Protein AF-A0A258JFM1-F1 (afdb_monomer_lite)

Radius of gyration: 19.86 Å; chains: 1; bounding box: 38×54×43 Å

Foldseek 3Di:
DVVVVVVVPDPVVVVVLVVDPVNVVVVVVVVVVVLVPCCPDPCNVVVVCQQQPDDPPGGVVVVVVVVVVVVVVVVVVVVVVVVD

Secondary structure (DSSP, 8-state):
--TTGGGGG-THHHHHHHS-HHHHHHHHHHHHHHHHHHHTSTTHHHHHHHHT-EETTEEHHHHHHHHHHHHHHHHHHHHHHHH-

Sequence (84 aa):
MKKTIKQLYKSDLFKDFFENEKSSGLVLIGCTLVSLLLANSIFGPQYLHLWHTKIGTESLEYWINDGLMTIFFLLIGLELEREV

Structure (mmCIF, N/CA/C/O backbone):
data_AF-A0A258JFM1-F1
#
_entry.id   AF-A0A258JFM1-F1
#
loop_
_atom_site.group_PDB
_atom_site.id
_atom_site.type_symbol
_atom_site.label_atom_id
_atom_site.label_alt_id
_atom_site.label_comp_id
_atom_site.label_asym_id
_atom_site.label_entity_id
_atom_site.label_seq_id
_atom_site.pdbx_PDB_ins_code
_atom_site.Cartn_x
_atom_site.Cartn_y
_atom_site.Cartn_z
_atom_site.occupancy
_atom_site.B_iso_or_equiv
_atom_site.auth_seq_id
_atom_site.auth_comp_id
_atom_site.auth_asym_id
_atom_site.auth_atom_id
_atom_site.pdbx_PDB_model_num
ATOM 1 N N . MET A 1 1 ? -21.226 -32.902 25.356 1.00 51.41 1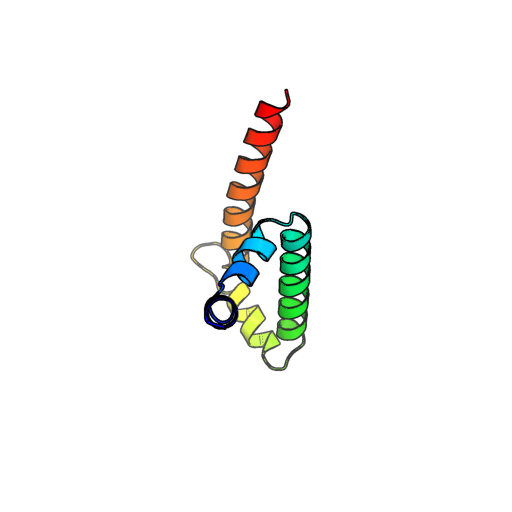 MET A N 1
ATOM 2 C CA . MET A 1 1 ? -20.424 -33.314 24.179 1.00 51.41 1 MET A CA 1
ATOM 3 C C . MET A 1 1 ? -20.718 -32.567 22.870 1.00 51.41 1 MET A C 1
ATOM 5 O O . MET A 1 1 ? -19.814 -32.484 22.061 1.00 51.41 1 MET A O 1
ATOM 9 N N . LYS A 1 2 ? -21.903 -31.973 22.628 1.00 47.41 2 LYS A N 1
ATOM 10 C CA . LYS A 1 2 ? -22.166 -31.217 21.374 1.00 47.41 2 LYS A CA 1
ATOM 11 C C . LYS A 1 2 ? -21.597 -29.782 21.324 1.00 47.41 2 LYS A C 1
ATOM 13 O O . LYS A 1 2 ? -21.476 -29.223 20.242 1.00 47.41 2 LYS A O 1
ATOM 18 N N . LYS A 1 3 ? -21.239 -29.179 22.470 1.00 52.25 3 LYS A N 1
ATOM 19 C CA . LYS A 1 3 ? -20.702 -27.801 22.545 1.00 52.25 3 LYS A CA 1
ATOM 20 C C . LYS A 1 3 ? -19.298 -27.662 21.937 1.00 52.25 3 LYS A C 1
ATOM 22 O O . LYS A 1 3 ? -19.008 -26.631 21.348 1.00 52.25 3 LYS A O 1
ATOM 27 N N . THR A 1 4 ? -18.475 -28.706 22.019 1.00 53.25 4 THR A N 1
ATOM 28 C CA . THR A 1 4 ? -17.067 -28.686 21.588 1.00 53.25 4 THR A CA 1
ATOM 29 C C . THR A 1 4 ? -16.909 -28.663 20.063 1.00 53.25 4 THR A C 1
ATOM 31 O O . THR A 1 4 ? -15.978 -28.065 19.545 1.00 53.25 4 THR A O 1
ATOM 34 N N . ILE A 1 5 ? -17.855 -29.248 19.320 1.00 57.94 5 ILE A N 1
ATOM 35 C CA . ILE A 1 5 ? -17.769 -29.366 17.852 1.00 57.94 5 ILE A CA 1
ATOM 36 C C . ILE A 1 5 ? -18.086 -28.030 17.155 1.00 57.94 5 ILE A C 1
ATOM 38 O O . ILE A 1 5 ? -17.564 -27.749 16.082 1.00 57.94 5 ILE A O 1
ATOM 42 N N . LYS A 1 6 ? -18.885 -27.152 17.778 1.00 52.81 6 LYS A N 1
ATOM 43 C CA . LYS A 1 6 ? -19.272 -25.856 17.189 1.00 52.81 6 LYS A CA 1
ATOM 44 C C . LYS A 1 6 ? -18.133 -24.819 17.186 1.00 52.81 6 LYS A C 1
ATOM 46 O O . LYS A 1 6 ? -18.230 -23.833 16.469 1.00 52.81 6 LYS A O 1
ATOM 51 N N . GLN A 1 7 ? -17.068 -25.044 17.963 1.00 54.47 7 GLN A N 1
ATOM 52 C CA . GLN A 1 7 ? -15.871 -24.189 17.999 1.00 54.47 7 GLN A CA 1
ATOM 53 C C . GLN A 1 7 ? -14.894 -24.451 16.844 1.00 54.47 7 GLN A C 1
ATOM 55 O O . GLN A 1 7 ? -14.089 -23.582 16.536 1.00 54.47 7 GLN A O 1
ATOM 60 N N . LEU A 1 8 ? -14.989 -25.599 16.164 1.00 56.47 8 LEU A N 1
ATOM 61 C CA . LEU A 1 8 ? -14.129 -25.938 15.019 1.00 56.47 8 LEU A CA 1
ATOM 62 C C . LEU A 1 8 ? -14.456 -25.148 13.738 1.00 56.47 8 LEU A C 1
ATOM 64 O O . LEU A 1 8 ? -13.741 -25.261 12.749 1.00 56.47 8 LEU A O 1
ATOM 68 N N . TYR A 1 9 ? -15.519 -24.342 13.758 1.00 55.03 9 TYR A N 1
ATOM 69 C CA . TYR A 1 9 ? -15.944 -23.474 12.661 1.00 55.03 9 TYR A CA 1
ATOM 70 C C . TYR A 1 9 ? -16.188 -22.055 13.187 1.00 55.03 9 TYR A C 1
ATOM 72 O O . TYR A 1 9 ? -17.240 -21.458 12.972 1.00 55.03 9 TYR A O 1
ATOM 80 N N . LYS A 1 10 ? -15.260 -21.522 13.983 1.00 55.12 10 LYS A N 1
ATOM 81 C CA . LYS A 1 10 ? -15.316 -20.117 14.380 1.00 55.12 10 LYS A CA 1
ATOM 82 C C . LYS A 1 10 ? -14.304 -19.354 13.540 1.00 55.12 10 LYS A C 1
ATOM 84 O O . LYS A 1 10 ? -13.100 -19.441 13.751 1.00 55.12 10 LYS A O 1
ATOM 89 N N . SER A 1 11 ? -14.815 -18.575 12.590 1.00 61.69 11 SER A N 1
ATOM 90 C CA . SER A 1 11 ? -14.104 -17.490 11.902 1.00 61.69 11 SER A CA 1
ATOM 91 C C . SER A 1 11 ? -13.736 -16.345 12.864 1.00 61.69 11 SER A C 1
ATOM 93 O O . SER A 1 11 ? -13.730 -15.181 12.471 1.00 61.69 11 SER A O 1
ATOM 95 N N . ASP A 1 12 ? -13.506 -16.657 14.140 1.00 66.69 12 ASP A N 1
ATOM 96 C CA . ASP A 1 12 ? -13.154 -15.696 15.177 1.00 66.69 12 ASP A CA 1
ATOM 97 C C . ASP A 1 12 ? -11.760 -15.160 14.960 1.00 66.69 12 ASP A C 1
ATOM 99 O O . ASP A 1 12 ? -11.521 -14.003 15.235 1.00 66.69 12 ASP A O 1
ATOM 103 N N . LEU A 1 13 ? -10.856 -15.967 14.401 1.00 69.81 13 LEU A N 1
ATOM 104 C CA . LEU A 1 13 ? -9.464 -15.568 14.241 1.00 69.81 13 LEU A CA 1
ATOM 105 C C . LEU A 1 13 ? -9.351 -14.276 13.418 1.00 69.81 13 LEU A C 1
ATOM 107 O O . LEU A 1 13 ? -8.608 -13.381 13.789 1.00 69.81 13 LEU A O 1
ATOM 111 N N . PHE A 1 14 ? -10.155 -14.128 12.359 1.00 69.88 14 PHE A N 1
ATOM 112 C CA . PHE A 1 14 ? -10.216 -12.881 11.592 1.00 69.88 14 PHE A CA 1
ATOM 113 C C . PHE A 1 14 ? -10.936 -11.751 12.339 1.00 69.88 14 PHE A C 1
ATOM 115 O O . PHE A 1 14 ? -10.515 -10.607 12.226 1.00 69.88 14 PHE A O 1
ATOM 122 N N . LYS A 1 15 ? -11.988 -12.038 13.116 1.00 70.06 15 LYS A N 1
ATOM 123 C CA . LYS A 1 15 ? -12.683 -11.010 13.911 1.00 70.06 15 LYS A CA 1
ATOM 124 C C . LYS A 1 15 ? -11.802 -10.471 15.036 1.00 70.06 15 LYS A C 1
ATOM 126 O O . LYS A 1 15 ? -11.580 -9.270 15.095 1.00 70.06 15 LYS A O 1
ATOM 131 N N . ASP A 1 16 ? -11.228 -11.359 15.833 1.00 71.69 16 ASP A N 1
ATOM 132 C CA . ASP A 1 16 ? -10.327 -11.049 16.942 1.00 71.69 16 ASP A CA 1
ATOM 133 C C . ASP A 1 16 ? -9.050 -10.346 16.440 1.00 71.69 16 ASP A C 1
ATOM 135 O O . ASP A 1 16 ? -8.474 -9.506 17.131 1.00 71.69 16 ASP A O 1
ATOM 139 N N . PHE A 1 17 ? -8.609 -10.656 15.213 1.00 69.12 17 PHE A N 1
ATOM 140 C CA . PHE A 1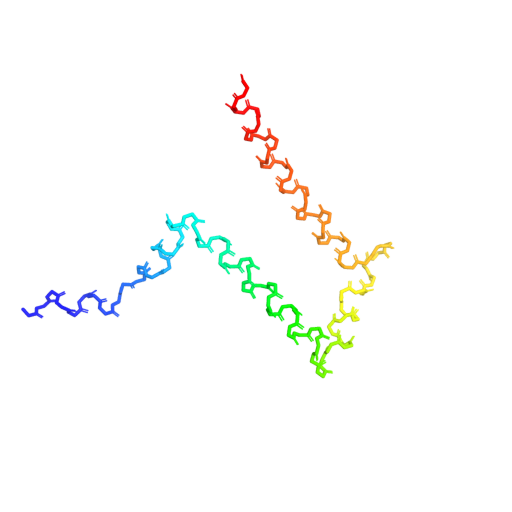 17 ? -7.497 -9.965 14.560 1.00 69.12 17 PHE A CA 1
ATOM 141 C C . PHE A 1 17 ? -7.863 -8.539 14.135 1.00 69.12 17 PHE A C 1
ATOM 143 O O . PHE A 1 17 ? -7.034 -7.651 14.280 1.00 69.12 17 PHE A O 1
ATOM 150 N N . PHE A 1 18 ? -9.075 -8.283 13.636 1.00 70.75 18 PHE A N 1
ATOM 151 C CA . PHE A 1 18 ? -9.512 -6.926 13.275 1.00 70.75 18 PHE A CA 1
ATOM 152 C C . PHE A 1 18 ? -9.924 -6.075 14.486 1.00 70.75 18 PHE A C 1
ATOM 154 O O . PHE A 1 18 ? -9.816 -4.855 14.426 1.00 70.75 18 PHE A O 1
ATOM 161 N N . GLU A 1 19 ? -10.352 -6.692 15.590 1.00 72.38 19 GLU A N 1
ATOM 162 C CA . GLU A 1 19 ? -10.709 -5.993 16.836 1.00 72.38 19 GLU A CA 1
ATOM 163 C C . GLU A 1 19 ? -9.490 -5.468 17.614 1.00 72.38 19 GLU A C 1
ATOM 165 O O . GLU A 1 19 ? -9.640 -4.680 18.546 1.00 72.38 19 GLU A O 1
ATOM 170 N N . ASN A 1 20 ? -8.273 -5.871 17.243 1.00 76.75 20 ASN A N 1
ATOM 171 C CA . ASN A 1 20 ? -7.059 -5.473 17.943 1.00 76.75 20 ASN A CA 1
ATOM 172 C C . ASN A 1 20 ? -6.313 -4.361 17.192 1.00 76.75 20 ASN A C 1
ATOM 174 O O . ASN A 1 20 ? -5.777 -4.593 16.111 1.00 76.75 20 ASN A O 1
ATOM 178 N N . GLU A 1 21 ? -6.179 -3.177 17.794 1.00 74.88 21 GLU A N 1
ATOM 179 C CA . GLU A 1 21 ? -5.464 -2.031 17.200 1.00 74.88 21 GLU A CA 1
ATOM 180 C C . GLU A 1 21 ? -4.024 -2.376 16.768 1.00 74.88 21 GLU A C 1
ATOM 182 O O . GLU A 1 21 ? -3.547 -1.912 15.729 1.00 74.88 21 GLU A O 1
ATOM 187 N N . LYS A 1 22 ? -3.347 -3.275 17.502 1.00 80.94 22 LYS A N 1
ATOM 188 C CA . LYS A 1 22 ? -1.971 -3.729 17.203 1.00 80.94 22 LYS A CA 1
AT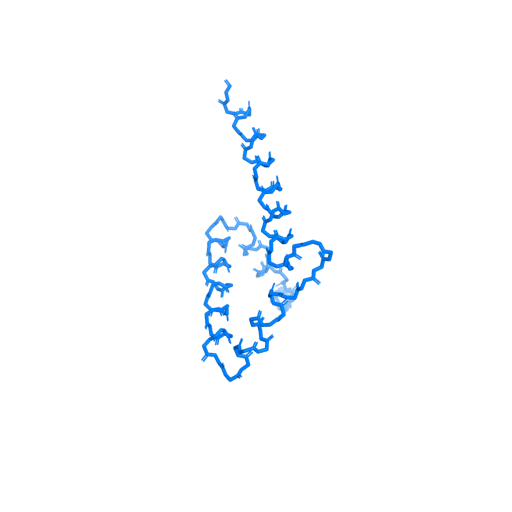OM 189 C C . LYS A 1 22 ? -1.859 -4.548 15.916 1.00 80.94 22 LYS A C 1
ATOM 191 O O . LYS A 1 22 ? -0.768 -4.699 15.368 1.00 80.94 22 LYS A O 1
ATOM 196 N N . SER A 1 23 ? -2.973 -5.095 15.449 1.00 85.69 23 SER A N 1
ATOM 197 C CA . SER A 1 23 ? -3.044 -5.919 14.250 1.00 85.69 23 SER A CA 1
ATOM 198 C C . SER A 1 23 ? -2.688 -5.138 12.987 1.00 85.69 23 SER A C 1
ATOM 200 O O . SER A 1 23 ? -1.908 -5.613 12.163 1.00 85.69 23 SER A O 1
ATOM 202 N N . SER A 1 24 ? -3.164 -3.893 12.889 1.00 86.56 24 SER A N 1
ATOM 203 C CA . SER A 1 24 ? -2.873 -2.998 11.763 1.00 86.56 24 SER A CA 1
ATOM 204 C C . SER A 1 24 ? -1.363 -2.790 11.562 1.00 86.56 24 SER A C 1
ATOM 206 O O . SER A 1 24 ? -0.853 -2.925 10.448 1.00 86.56 24 SER A O 1
ATOM 208 N N . GLY A 1 25 ? -0.622 -2.569 12.653 1.00 89.94 25 GLY A N 1
ATOM 209 C CA . GLY A 1 25 ? 0.834 -2.424 12.632 1.00 89.94 25 GLY A CA 1
ATOM 210 C C . GLY A 1 25 ? 1.562 -3.707 12.219 1.00 89.94 25 GLY A C 1
ATOM 211 O O . GLY A 1 25 ? 2.524 -3.648 11.453 1.00 89.94 25 GLY A O 1
ATOM 212 N N . LEU A 1 26 ? 1.085 -4.877 12.661 1.00 91.06 26 LEU A N 1
ATOM 213 C CA . LEU A 1 26 ? 1.652 -6.166 12.247 1.00 91.06 26 LEU A CA 1
ATOM 214 C C . LEU A 1 26 ? 1.442 -6.437 10.755 1.00 91.06 26 LEU A C 1
ATOM 216 O O . LEU A 1 26 ? 2.367 -6.909 10.093 1.00 91.06 26 LEU A O 1
ATOM 220 N N . VAL A 1 27 ? 0.265 -6.107 10.215 1.00 91.75 27 VAL A N 1
ATOM 221 C CA . VAL A 1 27 ? -0.003 -6.204 8.772 1.00 91.75 27 VAL A CA 1
ATOM 222 C C . VAL A 1 27 ? 0.963 -5.312 7.993 1.00 91.75 27 VAL A C 1
ATOM 224 O O . VAL A 1 27 ? 1.550 -5.765 7.013 1.00 91.75 27 VAL A O 1
ATOM 227 N N . LEU A 1 28 ? 1.194 -4.080 8.452 1.00 93.12 28 LEU A N 1
ATOM 228 C CA . LEU A 1 28 ? 2.084 -3.129 7.783 1.00 93.12 28 LEU A CA 1
ATOM 229 C C . LEU A 1 28 ? 3.542 -3.615 7.760 1.00 93.12 28 LEU A C 1
ATOM 231 O O . LEU A 1 28 ? 4.200 -3.582 6.714 1.00 93.12 28 LEU A O 1
ATOM 235 N N . ILE A 1 29 ? 4.028 -4.149 8.883 1.00 95.06 29 ILE A N 1
ATOM 236 C CA . ILE A 1 29 ? 5.350 -4.789 8.962 1.00 95.06 29 ILE A CA 1
ATOM 237 C C . ILE A 1 29 ? 5.413 -6.003 8.027 1.00 95.06 29 ILE A C 1
ATOM 239 O O . ILE A 1 29 ? 6.375 -6.144 7.272 1.00 95.06 29 ILE A O 1
ATOM 243 N N . GLY A 1 30 ? 4.382 -6.852 8.028 1.00 96.69 30 GLY A N 1
ATOM 244 C CA . GLY A 1 30 ? 4.289 -8.017 7.146 1.00 96.69 30 GLY A CA 1
ATOM 245 C C . GLY A 1 30 ? 4.375 -7.642 5.665 1.00 96.69 30 GLY A C 1
ATOM 246 O O . GLY A 1 30 ? 5.205 -8.192 4.943 1.00 96.69 30 GLY A O 1
ATOM 247 N N . CYS A 1 31 ? 3.593 -6.653 5.225 1.00 95.62 31 CYS A N 1
ATOM 248 C CA . CYS A 1 31 ? 3.644 -6.123 3.860 1.00 95.62 31 CYS A CA 1
ATOM 249 C C . CYS A 1 31 ? 5.035 -5.582 3.503 1.00 95.62 31 CYS A C 1
ATOM 251 O O . CYS A 1 31 ? 5.539 -5.846 2.411 1.00 95.62 31 CYS A O 1
ATOM 253 N N . THR A 1 32 ? 5.683 -4.875 4.433 1.00 96.06 32 THR A N 1
ATOM 254 C CA . THR A 1 32 ? 7.034 -4.327 4.232 1.00 96.06 32 THR A CA 1
ATOM 255 C C . THR A 1 32 ? 8.064 -5.438 4.037 1.00 96.06 32 THR A C 1
ATOM 257 O O . THR A 1 32 ? 8.860 -5.387 3.099 1.00 96.06 32 THR A O 1
ATOM 260 N N . LEU A 1 33 ? 8.024 -6.475 4.877 1.00 97.56 33 LEU A N 1
ATOM 261 C CA . LEU A 1 33 ? 8.912 -7.632 4.755 1.00 97.56 33 LEU A CA 1
ATOM 262 C C . LEU A 1 33 ? 8.697 -8.366 3.430 1.00 97.56 33 LEU A C 1
ATOM 264 O O . LEU A 1 33 ? 9.669 -8.682 2.749 1.00 97.56 33 LEU A O 1
ATOM 268 N N . VAL A 1 34 ? 7.442 -8.593 3.032 1.00 95.75 34 VAL A N 1
ATOM 269 C CA . VAL A 1 34 ? 7.118 -9.215 1.738 1.00 95.75 34 VAL A CA 1
ATOM 270 C C . VAL A 1 34 ? 7.657 -8.375 0.579 1.00 95.75 34 VAL A C 1
ATOM 272 O O . VAL A 1 34 ? 8.293 -8.925 -0.318 1.00 95.75 34 VAL A O 1
ATOM 275 N N . SER A 1 35 ? 7.473 -7.053 0.615 1.00 94.00 35 SER A N 1
ATOM 276 C CA . SER A 1 35 ? 7.990 -6.143 -0.415 1.00 94.00 35 SER A CA 1
ATOM 277 C C . SER A 1 35 ? 9.519 -6.203 -0.516 1.00 94.00 35 SER A C 1
ATOM 279 O O . SER A 1 35 ? 10.061 -6.356 -1.611 1.00 94.00 35 SER A O 1
ATOM 281 N N . LEU A 1 36 ? 10.226 -6.180 0.622 1.00 94.69 36 LEU A N 1
ATOM 282 C CA . LEU A 1 36 ? 11.687 -6.305 0.661 1.00 94.69 36 LEU A CA 1
ATOM 283 C C . LEU A 1 36 ? 12.167 -7.654 0.123 1.00 94.69 36 LEU A C 1
ATOM 285 O O . LEU A 1 36 ? 13.129 -7.693 -0.646 1.00 94.69 36 LEU A O 1
ATOM 289 N N . LEU A 1 37 ? 11.505 -8.751 0.497 1.00 95.50 37 LEU A N 1
ATOM 290 C CA . LEU A 1 37 ? 11.843 -10.083 -0.004 1.00 95.50 37 LEU A CA 1
ATOM 291 C C . LEU A 1 37 ? 11.654 -10.168 -1.520 1.00 95.50 37 LEU A C 1
ATOM 293 O O . LEU A 1 37 ? 12.539 -10.672 -2.205 1.00 95.50 37 LEU A O 1
ATOM 297 N N . LEU A 1 38 ? 10.548 -9.641 -2.052 1.00 93.06 38 LEU A N 1
ATOM 298 C CA . LEU A 1 38 ? 10.289 -9.618 -3.493 1.00 93.06 38 LEU A CA 1
ATOM 299 C C . LEU A 1 38 ? 11.321 -8.768 -4.240 1.00 93.06 38 LEU A C 1
ATOM 301 O O . LEU A 1 38 ? 11.876 -9.238 -5.235 1.00 93.06 38 LEU A O 1
ATOM 305 N N . ALA A 1 39 ? 11.640 -7.575 -3.733 1.00 91.88 39 ALA A N 1
ATOM 306 C CA . ALA A 1 39 ? 12.613 -6.671 -4.344 1.00 91.88 39 ALA A CA 1
ATOM 307 C C . ALA A 1 39 ? 14.042 -7.246 -4.374 1.00 91.88 39 ALA A C 1
ATOM 309 O O . ALA A 1 39 ? 14.765 -7.027 -5.343 1.00 91.88 39 ALA A O 1
ATOM 310 N N . ASN A 1 40 ? 14.437 -8.012 -3.351 1.00 94.12 40 ASN A N 1
ATOM 311 C CA . ASN A 1 40 ? 15.755 -8.658 -3.272 1.00 94.12 40 ASN A CA 1
ATOM 312 C C . ASN A 1 40 ? 15.786 -10.071 -3.889 1.00 94.12 40 ASN A C 1
ATOM 314 O O . ASN A 1 40 ? 16.811 -10.751 -3.831 1.00 94.12 40 ASN A O 1
ATOM 318 N N . SER A 1 41 ? 14.674 -10.542 -4.459 1.00 91.44 41 SER A N 1
ATOM 319 C CA . SER A 1 41 ? 14.586 -11.868 -5.077 1.00 91.44 41 SER A CA 1
ATOM 320 C C . SER A 1 41 ? 14.994 -11.862 -6.556 1.00 91.44 41 SER A C 1
ATOM 322 O O . SER A 1 41 ? 15.179 -10.818 -7.177 1.00 91.44 41 SER A O 1
ATOM 324 N N . ILE A 1 42 ? 15.048 -13.056 -7.157 1.00 89.25 42 ILE A N 1
ATOM 325 C CA . ILE A 1 42 ? 15.275 -13.259 -8.600 1.00 89.25 42 ILE A CA 1
ATOM 326 C C . ILE A 1 42 ? 14.213 -12.536 -9.454 1.00 89.25 42 ILE A C 1
ATOM 328 O O . ILE A 1 42 ? 14.504 -12.134 -10.577 1.00 89.25 42 ILE A O 1
ATOM 332 N N . PHE A 1 43 ? 13.005 -12.333 -8.917 1.00 90.00 43 PHE A N 1
ATOM 333 C CA . PHE A 1 43 ? 11.915 -11.603 -9.576 1.00 90.00 43 PHE A CA 1
ATOM 334 C C . PHE A 1 43 ? 11.939 -10.089 -9.311 1.00 90.00 43 PHE A C 1
ATOM 336 O O . PHE A 1 43 ? 11.058 -9.374 -9.788 1.00 90.00 43 PHE A O 1
ATOM 343 N N . GLY A 1 44 ? 12.927 -9.587 -8.563 1.00 90.81 44 GLY A N 1
ATOM 344 C CA . GLY A 1 44 ? 13.078 -8.169 -8.229 1.00 90.81 44 GLY A CA 1
ATOM 345 C C . GLY A 1 44 ? 13.054 -7.235 -9.447 1.00 90.81 44 GLY A C 1
ATOM 346 O O . GLY A 1 44 ? 12.296 -6.266 -9.426 1.00 90.81 44 GLY A O 1
ATOM 347 N N . PRO A 1 45 ? 13.785 -7.520 -10.545 1.00 89.38 45 PRO A N 1
ATOM 348 C CA . PRO A 1 45 ? 13.761 -6.679 -11.744 1.00 89.38 45 PRO A CA 1
ATOM 349 C C . PRO A 1 45 ? 12.370 -6.577 -12.384 1.00 89.38 45 PRO A C 1
ATOM 351 O O . PRO A 1 45 ? 11.947 -5.493 -12.776 1.00 89.38 45 PRO A O 1
ATOM 354 N N . GLN A 1 46 ? 11.635 -7.689 -12.462 1.00 90.50 46 GLN A N 1
ATOM 355 C CA . GLN A 1 46 ? 10.273 -7.728 -12.997 1.00 90.50 46 GLN A CA 1
ATOM 356 C C . GLN A 1 46 ? 9.289 -7.008 -12.070 1.00 90.50 46 GLN A C 1
ATOM 358 O O . GLN A 1 46 ? 8.411 -6.291 -12.546 1.00 90.50 46 GLN A O 1
ATOM 363 N N . TYR A 1 47 ? 9.455 -7.169 -10.755 1.00 91.31 47 TYR A N 1
ATOM 364 C CA . TYR A 1 47 ? 8.670 -6.465 -9.744 1.00 91.31 47 TYR A CA 1
ATOM 365 C C . TYR A 1 47 ? 8.864 -4.947 -9.849 1.00 91.31 47 TYR A C 1
ATOM 367 O O . TYR A 1 47 ? 7.886 -4.214 -9.959 1.00 91.31 47 TYR A O 1
ATOM 375 N N . LEU A 1 48 ? 10.110 -4.468 -9.914 1.00 89.75 48 LEU A N 1
ATOM 376 C CA . LEU A 1 48 ? 10.418 -3.044 -10.086 1.00 89.75 48 LEU A CA 1
ATOM 377 C C . LEU A 1 48 ? 9.916 -2.501 -11.428 1.00 89.75 48 LEU A C 1
ATOM 379 O O . LEU A 1 48 ? 9.356 -1.410 -11.480 1.00 89.75 48 LEU A O 1
ATOM 383 N N . HIS A 1 49 ? 10.051 -3.270 -12.511 1.00 90.88 49 HIS A N 1
ATOM 384 C CA . HIS A 1 49 ? 9.514 -2.872 -13.812 1.00 90.88 49 HIS A CA 1
ATOM 385 C C . HIS A 1 49 ? 7.988 -2.694 -13.774 1.00 90.88 49 HIS A C 1
ATOM 387 O O . HIS A 1 49 ? 7.467 -1.767 -14.392 1.00 90.88 49 HIS A O 1
ATOM 393 N N . LEU A 1 50 ? 7.265 -3.536 -13.027 1.00 91.00 50 LEU A N 1
ATOM 394 C CA . LEU A 1 50 ? 5.822 -3.387 -12.828 1.00 91.00 50 LEU A CA 1
ATOM 395 C C . LEU A 1 50 ? 5.482 -2.075 -12.101 1.00 91.00 50 LEU A C 1
ATOM 397 O O . LEU A 1 50 ? 4.597 -1.352 -12.550 1.00 91.00 50 LEU A O 1
ATOM 401 N N . TRP A 1 51 ? 6.209 -1.723 -11.037 1.00 91.19 51 TRP A N 1
ATOM 402 C CA . TRP A 1 51 ? 5.995 -0.465 -10.301 1.00 91.19 51 TRP A CA 1
ATOM 403 C C . TRP A 1 51 ? 6.327 0.785 -11.122 1.00 91.19 51 TRP A C 1
ATOM 405 O O . TRP A 1 51 ? 5.581 1.766 -11.090 1.00 91.19 51 TRP A O 1
ATOM 415 N N . HIS A 1 52 ? 7.390 0.727 -11.924 1.00 92.44 5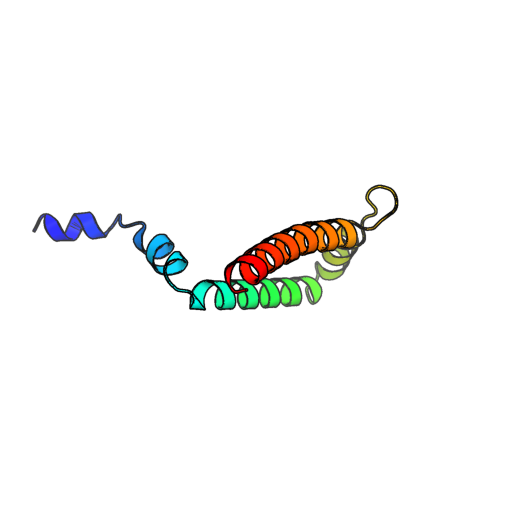2 HIS A N 1
ATOM 416 C CA . HIS A 1 52 ? 7.784 1.807 -12.832 1.00 92.44 52 HIS A CA 1
ATOM 417 C C . HIS A 1 52 ? 7.049 1.777 -14.181 1.00 92.44 52 HIS A C 1
ATOM 419 O O . HIS A 1 52 ? 7.335 2.596 -15.060 1.00 92.44 52 HIS A O 1
ATOM 425 N N . THR A 1 53 ? 6.099 0.855 -14.375 1.00 91.69 53 THR A N 1
ATOM 426 C CA . THR A 1 53 ? 5.286 0.823 -15.592 1.00 91.69 53 THR A CA 1
ATOM 427 C C . THR A 1 53 ? 4.495 2.123 -15.682 1.00 91.69 53 THR A C 1
ATOM 429 O O . THR A 1 53 ? 3.777 2.497 -14.755 1.00 91.69 53 THR A O 1
ATOM 432 N N . LYS A 1 54 ? 4.644 2.836 -16.800 1.00 90.56 54 LYS A N 1
ATOM 433 C CA . LYS A 1 54 ? 3.965 4.114 -17.016 1.00 90.56 54 LYS A CA 1
ATOM 434 C C . LYS A 1 54 ? 2.496 3.888 -17.349 1.00 90.56 54 LYS A C 1
ATOM 436 O O . LYS A 1 54 ? 2.180 3.160 -18.290 1.00 90.56 54 LYS A O 1
ATOM 441 N N . ILE A 1 55 ? 1.617 4.556 -16.610 1.00 87.19 55 ILE A N 1
ATOM 442 C CA . ILE A 1 55 ? 0.183 4.631 -16.888 1.00 87.19 55 ILE A CA 1
ATOM 443 C C . ILE A 1 55 ? -0.145 6.104 -17.144 1.00 87.19 55 ILE A C 1
ATOM 445 O O . ILE A 1 55 ? -0.252 6.915 -16.226 1.00 87.19 55 ILE A O 1
ATOM 449 N N . GLY A 1 56 ? -0.284 6.460 -18.423 1.00 85.94 56 GLY A N 1
ATOM 450 C CA . GLY A 1 56 ? -0.451 7.853 -18.837 1.00 85.94 56 GLY A CA 1
ATOM 451 C C . GLY A 1 56 ? 0.855 8.640 -18.701 1.00 85.94 56 GLY A C 1
ATOM 452 O O . GLY A 1 56 ? 1.854 8.283 -19.327 1.00 85.94 56 GLY A O 1
ATOM 453 N N . THR A 1 57 ? 0.836 9.722 -17.919 1.00 85.44 57 THR A N 1
ATOM 454 C CA . THR A 1 57 ? 1.998 10.604 -17.704 1.00 85.44 57 THR A CA 1
ATOM 455 C C . THR A 1 57 ? 2.941 10.105 -16.612 1.00 85.44 57 THR A C 1
ATOM 457 O O . THR A 1 57 ? 4.149 10.293 -16.735 1.00 85.44 57 THR A O 1
ATOM 460 N N . GLU A 1 58 ? 2.411 9.416 -15.599 1.00 90.44 58 GLU A N 1
ATOM 461 C CA . GLU A 1 58 ? 3.146 9.013 -14.396 1.00 90.44 58 GLU A CA 1
ATOM 462 C C . GLU A 1 58 ? 3.297 7.488 -14.272 1.00 90.44 58 GLU A C 1
ATOM 464 O O . GLU A 1 58 ? 2.657 6.706 -14.985 1.00 90.44 58 GLU A O 1
ATOM 469 N N . SER A 1 59 ? 4.182 7.045 -13.377 1.00 92.56 59 SER A N 1
ATOM 470 C CA . SER A 1 59 ? 4.366 5.626 -13.057 1.00 92.56 59 SER A CA 1
ATOM 471 C C . SER A 1 59 ? 3.216 5.074 -12.209 1.00 92.56 59 SER A C 1
ATOM 473 O O . SER A 1 59 ? 2.528 5.799 -11.487 1.00 92.56 59 SER A O 1
ATOM 475 N N . LEU A 1 60 ? 3.001 3.761 -12.290 1.00 92.69 60 LEU A N 1
ATOM 476 C CA . LEU A 1 60 ? 1.999 3.042 -11.501 1.00 92.69 60 LEU A CA 1
ATOM 477 C C . LEU A 1 60 ? 2.197 3.266 -9.993 1.00 92.69 60 LEU A C 1
ATOM 479 O O . LEU A 1 60 ? 1.225 3.489 -9.273 1.00 92.69 60 LEU A O 1
ATOM 483 N N . GLU A 1 61 ? 3.446 3.268 -9.521 1.00 93.38 61 GLU A N 1
ATOM 484 C CA . GLU A 1 61 ? 3.783 3.604 -8.130 1.00 93.38 61 GLU A CA 1
ATOM 485 C C . GLU A 1 61 ? 3.306 5.007 -7.721 1.00 93.38 61 GLU A C 1
ATOM 487 O O . GLU A 1 61 ? 2.829 5.180 -6.601 1.00 93.38 61 GLU A O 1
ATOM 492 N N . TYR A 1 62 ? 3.392 5.997 -8.617 1.00 93.62 62 TYR A N 1
ATOM 493 C CA . TYR A 1 62 ? 2.994 7.371 -8.325 1.00 93.62 62 TYR A CA 1
ATOM 494 C C . TYR A 1 62 ? 1.481 7.460 -8.147 1.00 93.62 62 TYR A C 1
ATOM 496 O O . TYR A 1 62 ? 1.012 7.973 -7.136 1.00 93.62 62 TYR A O 1
ATOM 504 N N . TRP A 1 63 ? 0.722 6.873 -9.075 1.00 94.44 63 TRP A N 1
ATOM 505 C CA . TRP A 1 63 ? -0.738 6.810 -8.993 1.00 94.44 63 TRP A CA 1
ATOM 506 C C . TRP A 1 63 ? -1.230 6.135 -7.713 1.00 94.44 63 TRP A C 1
ATOM 508 O O . TRP A 1 63 ? -2.166 6.616 -7.075 1.00 94.44 63 TRP A O 1
ATOM 518 N N . ILE A 1 64 ? -0.606 5.017 -7.333 1.00 94.12 64 ILE A N 1
ATOM 519 C CA . ILE A 1 64 ? -0.984 4.292 -6.118 1.00 94.12 64 ILE A CA 1
ATOM 520 C C . ILE A 1 64 ? -0.640 5.113 -4.876 1.00 94.12 64 ILE A C 1
ATOM 522 O O . ILE A 1 64 ? -1.482 5.229 -3.987 1.00 94.12 64 ILE A O 1
ATOM 526 N N . ASN A 1 65 ? 0.556 5.704 -4.815 1.00 94.62 65 ASN A N 1
ATOM 527 C CA . ASN A 1 65 ? 0.956 6.528 -3.677 1.00 94.62 65 ASN A CA 1
ATOM 528 C C . ASN A 1 65 ? 0.056 7.754 -3.522 1.00 94.62 65 ASN A C 1
ATOM 530 O O . ASN A 1 65 ? -0.422 8.006 -2.421 1.00 94.62 65 ASN A O 1
ATOM 534 N N . ASP A 1 66 ? -0.225 8.476 -4.603 1.00 94.50 66 ASP A N 1
ATOM 535 C CA . ASP A 1 66 ? -1.075 9.667 -4.564 1.00 94.50 66 ASP A CA 1
ATOM 536 C C . ASP A 1 66 ? -2.523 9.321 -4.174 1.00 94.50 66 ASP A C 1
ATOM 538 O O . ASP A 1 66 ? -3.113 9.943 -3.286 1.00 94.50 66 ASP A O 1
ATOM 542 N N . GLY A 1 67 ? -3.073 8.244 -4.745 1.00 94.81 67 GLY A N 1
ATOM 543 C CA . GLY A 1 67 ? -4.414 7.766 -4.412 1.00 94.81 67 GLY A CA 1
ATOM 544 C C . GLY A 1 67 ? -4.547 7.303 -2.957 1.00 94.81 67 GLY A C 1
ATOM 545 O O . GLY A 1 67 ? -5.487 7.698 -2.262 1.00 94.81 67 GLY A O 1
ATOM 546 N N . LEU A 1 68 ? -3.602 6.493 -2.465 1.00 95.88 68 LEU A N 1
ATOM 547 C CA . LEU A 1 68 ? -3.611 6.024 -1.075 1.00 95.88 68 LEU A CA 1
ATOM 548 C C . LEU A 1 68 ? -3.386 7.174 -0.087 1.00 95.88 68 LEU A C 1
ATOM 550 O O . LEU A 1 68 ? -4.078 7.239 0.930 1.00 95.88 68 LEU A O 1
ATOM 554 N N . MET A 1 69 ? -2.475 8.101 -0.395 1.00 95.81 69 MET A N 1
ATOM 555 C CA . MET A 1 69 ? -2.226 9.279 0.440 1.00 95.81 69 MET A CA 1
ATOM 556 C C . MET A 1 69 ? -3.432 10.216 0.477 1.00 95.81 69 MET A C 1
ATOM 558 O O . MET A 1 69 ? -3.744 10.743 1.541 1.00 95.81 69 MET A O 1
ATOM 562 N N . THR A 1 70 ? -4.159 10.370 -0.631 1.00 97.31 70 THR A N 1
ATOM 563 C CA . THR A 1 70 ? -5.409 11.145 -0.666 1.00 97.31 70 THR A CA 1
ATOM 564 C C . THR A 1 70 ? -6.433 10.595 0.328 1.00 97.31 70 THR A C 1
ATOM 566 O O . THR A 1 70 ? -7.009 11.350 1.111 1.00 97.31 70 THR A O 1
ATOM 569 N N . ILE A 1 71 ? -6.632 9.273 0.354 1.00 97.44 71 ILE A N 1
ATOM 570 C CA . ILE A 1 71 ? -7.553 8.626 1.304 1.00 97.44 71 ILE A CA 1
ATOM 571 C C . ILE A 1 71 ? -7.037 8.765 2.744 1.00 97.44 71 ILE A C 1
ATOM 573 O O . ILE A 1 71 ? -7.810 9.077 3.649 1.00 97.44 71 ILE A O 1
ATOM 577 N N . PHE A 1 72 ? -5.737 8.559 2.961 1.00 95.69 72 PHE A N 1
ATOM 578 C CA . PHE A 1 72 ? -5.102 8.687 4.274 1.00 95.69 72 PHE A CA 1
ATOM 579 C C . PHE A 1 72 ? -5.266 10.095 4.860 1.00 95.69 72 PHE A C 1
ATOM 581 O O . PHE A 1 72 ? -5.715 10.242 5.997 1.00 95.69 72 PHE A O 1
ATOM 588 N N . PHE A 1 73 ? -4.971 11.134 4.075 1.00 96.75 73 PHE A N 1
ATOM 589 C CA . PHE A 1 73 ? -5.121 12.521 4.509 1.00 96.75 73 PHE A CA 1
ATOM 590 C C . PHE A 1 73 ? -6.576 12.937 4.686 1.00 96.75 73 PHE A C 1
ATOM 592 O O . PHE A 1 73 ? -6.854 13.723 5.586 1.00 96.75 73 PHE A O 1
ATOM 599 N N . LEU A 1 74 ? -7.508 12.405 3.890 1.00 97.62 74 LEU A N 1
ATOM 600 C CA . LEU A 1 74 ? -8.935 12.627 4.115 1.00 97.62 74 LEU A CA 1
ATOM 601 C C . LEU A 1 74 ? -9.360 12.107 5.495 1.00 97.62 74 LEU A C 1
ATOM 603 O O . LEU A 1 74 ? -9.993 12.836 6.252 1.00 97.62 74 LEU A O 1
ATOM 607 N N . LEU A 1 75 ? -8.986 10.869 5.836 1.00 96.44 75 LEU A N 1
ATOM 608 C CA . LEU A 1 75 ? -9.317 10.273 7.134 1.00 96.44 75 LEU A CA 1
ATOM 609 C C . LEU A 1 75 ? -8.683 11.045 8.293 1.00 96.44 75 LEU A C 1
ATOM 611 O O . LEU A 1 75 ? -9.368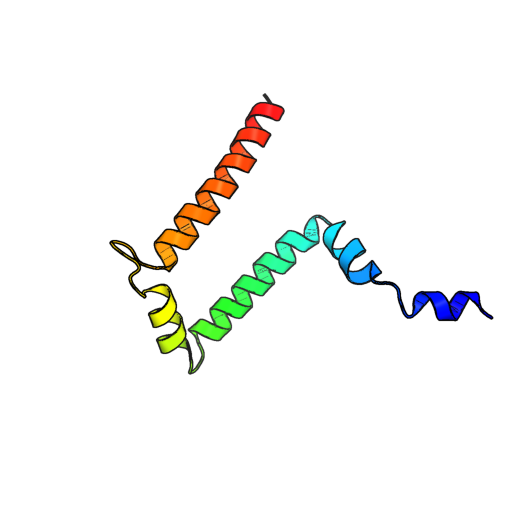 11.344 9.266 1.00 96.44 75 LEU A O 1
ATOM 615 N N . ILE A 1 76 ? -7.405 11.412 8.172 1.00 96.19 76 ILE A N 1
ATOM 616 C CA . ILE A 1 76 ? -6.722 12.222 9.189 1.00 96.19 76 ILE A CA 1
ATOM 617 C C . ILE A 1 76 ? -7.353 13.606 9.310 1.00 96.19 76 ILE A C 1
ATOM 619 O O . ILE A 1 76 ? -7.522 14.090 10.420 1.00 96.19 76 ILE A O 1
ATOM 623 N N . GLY A 1 77 ? -7.718 14.246 8.200 1.00 96.94 77 GLY A N 1
ATOM 624 C CA . GLY A 1 77 ? -8.361 15.558 8.214 1.00 96.94 77 GLY A CA 1
ATOM 625 C C . GLY A 1 77 ? -9.695 15.539 8.959 1.00 96.94 77 GLY A C 1
ATOM 626 O O . GLY A 1 77 ? -9.930 16.404 9.796 1.00 96.94 77 GLY A O 1
ATOM 627 N N . LEU A 1 78 ? -10.524 14.521 8.710 1.00 97.31 78 LEU A N 1
ATOM 628 C CA . LEU A 1 78 ? -11.789 14.323 9.426 1.00 97.31 78 LEU A CA 1
ATOM 629 C C . LEU A 1 78 ? -11.573 14.017 10.913 1.00 97.31 78 LEU A C 1
ATOM 631 O O . LEU A 1 78 ? -12.333 14.487 11.754 1.00 97.31 78 LEU A O 1
ATOM 635 N N . GLU A 1 79 ? -10.541 13.241 11.244 1.00 96.06 79 GLU A N 1
ATOM 636 C CA . GLU A 1 79 ? -10.185 12.936 12.631 1.00 96.06 79 GLU A CA 1
ATOM 637 C C . GLU A 1 79 ? -9.706 14.190 13.381 1.00 96.06 79 GLU A C 1
ATOM 639 O O . GLU A 1 79 ? -10.141 14.441 14.500 1.00 96.06 79 GLU A O 1
ATOM 644 N N . LEU A 1 80 ? -8.889 15.027 12.733 1.00 96.25 80 LEU A N 1
ATOM 645 C CA . LEU A 1 80 ? -8.443 16.307 13.284 1.00 96.25 80 LEU A CA 1
ATOM 646 C C . LEU A 1 80 ? -9.606 17.286 13.480 1.00 96.25 80 LEU A C 1
ATOM 648 O O . LEU A 1 80 ? -9.664 17.945 14.511 1.00 96.25 80 LEU A O 1
ATOM 652 N N . GLU A 1 81 ? -10.540 17.381 12.527 1.0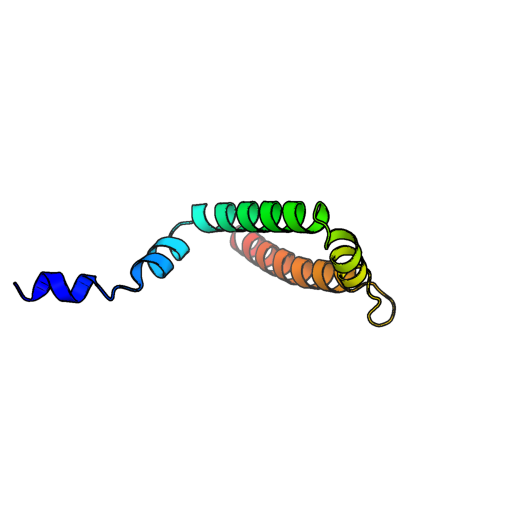0 95.94 81 GLU A N 1
ATOM 653 C CA . GLU A 1 81 ? -11.747 18.210 12.682 1.00 95.94 81 GLU A CA 1
ATOM 654 C C . GLU A 1 81 ? -12.630 17.717 13.837 1.00 95.94 81 GLU A C 1
ATOM 656 O O . GLU A 1 81 ? -13.257 18.519 14.519 1.00 95.94 81 GLU A O 1
ATOM 661 N N . ARG A 1 82 ? -12.663 16.402 14.087 1.00 95.94 82 ARG A N 1
ATOM 662 C CA . ARG A 1 82 ? -13.418 15.799 15.194 1.00 95.94 82 ARG A CA 1
ATOM 663 C C . ARG A 1 82 ? -12.822 16.117 16.571 1.00 95.94 82 ARG A C 1
ATOM 665 O O . ARG A 1 82 ? -13.569 16.142 17.548 1.00 95.94 82 ARG A O 1
ATOM 672 N N . GLU A 1 83 ? -11.504 16.280 16.662 1.00 89.88 83 GLU A N 1
ATOM 673 C CA . GLU A 1 83 ? -10.791 16.563 17.918 1.00 89.88 83 GLU A CA 1
ATOM 674 C C . GLU A 1 83 ? -10.717 18.057 18.284 1.00 89.88 83 GLU A C 1
ATOM 676 O O . GLU A 1 83 ? -10.504 18.365 19.460 1.00 89.88 83 GLU A O 1
ATOM 681 N N . VAL A 1 84 ? -10.883 18.966 17.313 1.00 81.12 84 VAL A N 1
ATOM 682 C CA . VAL A 1 84 ? -10.892 20.435 17.504 1.00 81.12 84 VAL A CA 1
ATOM 683 C C . VAL A 1 84 ? -12.246 20.931 18.007 1.00 81.12 84 VAL A C 1
ATOM 685 O O . VAL A 1 84 ? -12.239 21.718 18.983 1.00 81.12 84 VAL A O 1
#

pLDDT: mean 85.14, std 14.27, range [47.41, 97.62]